Protein AF-A0A2N7YEM2-F1 (afdb_monomer)

Mean predicted aligned error: 9.73 Å

Radius of gyration: 21.22 Å; Cα contacts (8 Å, |Δi|>4): 85; chains: 1; bounding box: 49×24×51 Å

Sequence (94 aa):
MLTARTDTPNVVQGLGAGADDYVCKPFRSAELIARIRARLRTPVSRREEGEVITVGDLTIDPVAHLVQLGGEEISLTPLEYSLLVTMAQYPNRV

pLDDT: mean 88.8, std 11.42, range [53.03, 97.81]

Solvent-accessible surface area (backbone atoms only — not comparable to full-atom values): 5782 Å² total; per-residue (Å²): 81,78,42,74,72,73,53,66,69,60,48,53,50,44,44,73,74,68,35,91,49,81,43,46,57,89,69,56,68,70,57,54,51,49,53,52,50,63,70,69,57,48,86,60,71,68,60,55,94,58,57,70,47,74,57,89,58,35,39,35,32,68,72,78,74,43,38,28,52,78,81,43,78,55,92,64,55,75,67,56,45,53,50,50,52,50,48,68,62,46,69,97,68,132

Structure (mmCIF, N/CA/C/O backbone):
data_AF-A0A2N7YEM2-F1
#
_entry.id   AF-A0A2N7YEM2-F1
#
loop_
_atom_site.group_PDB
_atom_site.id
_atom_site.type_symbol
_atom_site.label_atom_id
_atom_site.label_alt_id
_atom_site.label_comp_id
_atom_site.label_asym_id
_atom_site.label_entity_id
_atom_site.label_seq_id
_atom_site.pdbx_PDB_ins_code
_atom_site.Cartn_x
_atom_site.Cartn_y
_atom_site.Cartn_z
_atom_site.occupancy
_atom_site.B_iso_or_equiv
_atom_site.auth_seq_id
_atom_site.auth_comp_id
_atom_site.auth_asym_id
_atom_site.auth_atom_id
_atom_site.pdbx_PDB_model_num
ATOM 1 N N . MET A 1 1 ? 14.915 -3.094 -14.320 1.00 88.25 1 MET A N 1
ATOM 2 C CA . MET A 1 1 ? 16.309 -3.337 -14.747 1.00 88.25 1 MET A CA 1
ATOM 3 C C . MET A 1 1 ? 16.968 -2.022 -15.153 1.00 88.25 1 MET A C 1
ATOM 5 O O . MET A 1 1 ? 16.320 -1.216 -15.809 1.00 88.25 1 MET A O 1
ATOM 9 N N . LEU A 1 2 ? 18.223 -1.789 -14.748 1.00 92.88 2 LEU A N 1
ATOM 10 C CA . LEU A 1 2 ? 18.978 -0.561 -15.033 1.00 92.88 2 LEU A CA 1
ATOM 11 C C . LEU A 1 2 ? 20.346 -0.909 -15.637 1.00 92.88 2 LEU A C 1
ATOM 13 O O . LEU A 1 2 ? 21.149 -1.570 -14.982 1.00 92.88 2 LEU A O 1
ATOM 17 N N . THR A 1 3 ? 20.636 -0.471 -16.863 1.00 92.75 3 THR A N 1
ATOM 18 C CA . THR A 1 3 ? 21.795 -0.969 -17.629 1.00 92.75 3 THR A CA 1
ATOM 19 C C . THR A 1 3 ? 22.388 0.069 -18.583 1.00 92.75 3 THR A C 1
ATOM 21 O O . THR A 1 3 ? 21.747 1.056 -18.920 1.00 92.75 3 THR A O 1
ATOM 24 N N . ALA A 1 4 ? 23.642 -0.133 -18.996 1.00 93.44 4 ALA A N 1
ATOM 25 C CA . ALA A 1 4 ? 24.315 0.678 -20.017 1.00 93.44 4 ALA A CA 1
ATOM 26 C C . ALA A 1 4 ? 24.062 0.182 -21.452 1.00 93.44 4 ALA A C 1
ATOM 28 O O . ALA A 1 4 ? 24.500 0.823 -22.401 1.00 93.44 4 ALA A O 1
ATOM 29 N N . ARG A 1 5 ? 23.377 -0.956 -21.619 1.00 91.81 5 ARG A N 1
ATOM 30 C CA . ARG A 1 5 ? 22.964 -1.456 -22.934 1.00 91.81 5 ARG A CA 1
ATOM 31 C C . ARG A 1 5 ? 21.727 -0.688 -23.379 1.00 91.81 5 ARG A C 1
ATOM 33 O O . ARG A 1 5 ? 20.710 -0.734 -22.695 1.00 91.81 5 ARG A O 1
ATOM 40 N N . THR A 1 6 ? 21.851 0.067 -24.462 1.00 91.69 6 THR A N 1
ATOM 41 C CA . THR A 1 6 ? 20.834 1.038 -24.894 1.00 91.69 6 THR A CA 1
ATOM 42 C C . THR A 1 6 ? 20.169 0.679 -26.215 1.00 91.69 6 THR A C 1
ATOM 44 O O . THR A 1 6 ? 19.226 1.349 -26.627 1.00 91.69 6 THR A O 1
ATOM 47 N N . ASP A 1 7 ? 20.639 -0.371 -26.879 1.00 95.00 7 ASP A N 1
ATOM 48 C CA . ASP A 1 7 ? 20.092 -0.840 -28.139 1.00 95.00 7 ASP A CA 1
ATOM 49 C C . ASP A 1 7 ? 18.731 -1.521 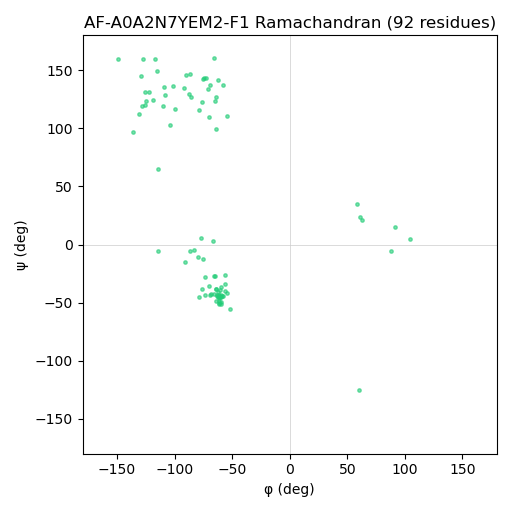-27.945 1.00 95.00 7 ASP A C 1
ATOM 51 O O . ASP A 1 7 ? 18.472 -2.228 -26.967 1.00 95.00 7 ASP A O 1
ATOM 55 N N . THR A 1 8 ? 17.846 -1.312 -28.918 1.00 93.94 8 THR A N 1
ATOM 56 C CA . THR A 1 8 ? 16.467 -1.808 -28.891 1.00 93.94 8 THR A CA 1
ATOM 57 C C . THR A 1 8 ? 16.357 -3.322 -28.669 1.00 93.94 8 THR A C 1
ATOM 59 O O . THR A 1 8 ? 15.512 -3.715 -27.864 1.00 93.94 8 THR A O 1
ATOM 62 N N . PRO A 1 9 ? 17.186 -4.189 -29.291 1.00 96.31 9 PRO A N 1
ATOM 63 C CA . PRO A 1 9 ? 17.126 -5.628 -29.035 1.00 96.31 9 PRO A CA 1
ATOM 64 C C . PRO A 1 9 ? 17.333 -5.984 -27.559 1.00 96.31 9 PRO A C 1
ATOM 66 O O . PRO A 1 9 ? 16.565 -6.775 -27.010 1.00 96.31 9 PRO A O 1
ATOM 69 N N . ASN A 1 10 ? 18.311 -5.364 -26.889 1.00 94.00 10 ASN A N 1
ATOM 70 C CA . AS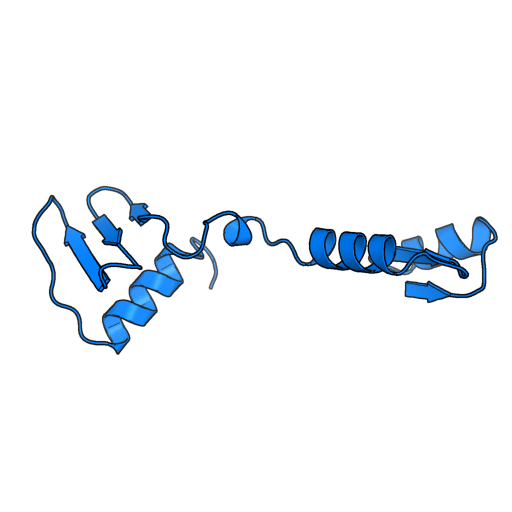N A 1 10 ? 18.545 -5.574 -25.462 1.00 94.00 10 ASN A CA 1
ATOM 71 C C . ASN A 1 10 ? 17.362 -5.098 -24.602 1.00 94.00 10 ASN A C 1
ATOM 73 O O . ASN A 1 10 ? 17.021 -5.770 -23.627 1.00 94.00 10 ASN A O 1
ATOM 77 N N . VAL A 1 11 ? 16.717 -3.980 -24.958 1.00 93.25 11 VAL A N 1
ATOM 78 C CA . VAL A 1 11 ? 15.510 -3.483 -24.266 1.00 93.25 11 VAL A CA 1
ATOM 79 C C . VAL A 1 11 ? 14.371 -4.496 -24.362 1.00 93.25 11 VAL A C 1
ATOM 81 O O . VAL A 1 11 ? 13.803 -4.893 -23.343 1.00 93.25 11 VAL A O 1
ATOM 84 N N . VAL A 1 12 ? 14.073 -4.950 -25.581 1.00 95.62 12 VAL A N 1
ATOM 85 C CA . VAL A 1 12 ? 12.991 -5.906 -25.854 1.00 95.62 12 VAL A CA 1
ATOM 86 C C . VAL A 1 12 ? 13.249 -7.234 -25.150 1.00 95.62 12 VAL A C 1
ATOM 88 O O . VAL A 1 12 ? 12.351 -7.754 -24.493 1.00 95.62 12 VAL A O 1
ATOM 91 N N . GLN A 1 13 ? 14.476 -7.756 -25.222 1.00 95.62 13 GLN A N 1
ATOM 92 C CA . GLN A 1 13 ? 14.849 -8.986 -24.526 1.00 95.62 13 GLN A CA 1
ATOM 93 C C . GLN A 1 13 ? 14.685 -8.846 -23.010 1.00 95.62 13 GLN A C 1
ATOM 95 O O . GLN A 1 13 ? 14.137 -9.740 -22.372 1.00 95.62 13 GLN A O 1
ATOM 100 N N . GLY A 1 14 ? 15.138 -7.732 -22.430 1.00 92.44 14 GLY A N 1
ATOM 101 C CA . GLY A 1 14 ? 15.033 -7.500 -20.993 1.00 92.44 14 GLY A CA 1
ATOM 102 C C . GLY A 1 14 ? 13.587 -7.472 -20.510 1.00 92.44 14 GLY A C 1
ATOM 103 O O . GLY A 1 14 ? 13.261 -8.137 -19.531 1.00 92.44 14 GLY A O 1
ATOM 104 N N . LEU A 1 15 ? 12.714 -6.750 -21.216 1.00 94.31 15 LEU A N 1
ATOM 105 C CA . LEU A 1 15 ? 11.284 -6.713 -20.901 1.00 94.31 15 LEU A CA 1
ATOM 106 C C . LEU A 1 15 ? 10.618 -8.082 -21.119 1.00 94.31 15 LEU A C 1
ATOM 108 O O . LEU A 1 15 ? 9.860 -8.536 -20.268 1.00 94.31 15 LEU A O 1
ATOM 112 N N . GLY A 1 16 ? 10.950 -8.782 -22.209 1.00 94.88 16 GLY A N 1
ATOM 113 C CA . GLY A 1 16 ? 10.429 -10.122 -22.505 1.00 94.88 16 GLY A CA 1
ATOM 114 C C . GLY A 1 16 ? 10.869 -11.199 -21.506 1.00 94.88 16 GLY A C 1
ATOM 115 O O . GLY A 1 16 ? 10.139 -12.158 -21.280 1.00 94.88 16 GLY A O 1
ATOM 116 N N . ALA A 1 17 ? 12.022 -11.020 -20.857 1.00 94.69 17 ALA A N 1
ATOM 117 C CA . ALA A 1 17 ? 12.509 -11.877 -19.776 1.00 94.69 17 ALA A CA 1
ATOM 118 C C . ALA A 1 17 ? 11.814 -11.618 -18.422 1.00 94.69 17 ALA A C 1
ATOM 120 O O . ALA A 1 17 ? 12.210 -12.199 -17.412 1.00 94.69 17 ALA A O 1
ATOM 121 N N . GLY A 1 18 ? 10.798 -10.750 -18.385 1.00 92.50 18 GLY A N 1
ATOM 122 C CA . GLY A 1 18 ? 10.032 -10.437 -17.180 1.00 92.50 18 GLY A CA 1
ATOM 123 C C . GLY A 1 18 ? 10.569 -9.247 -16.391 1.00 92.50 18 GLY A C 1
ATOM 124 O O . GLY A 1 18 ? 10.186 -9.067 -15.237 1.00 92.50 18 GLY A O 1
ATOM 125 N N . ALA A 1 19 ? 11.449 -8.420 -16.970 1.00 94.12 19 ALA A N 1
ATOM 126 C CA . ALA A 1 19 ? 11.798 -7.168 -16.319 1.00 94.12 19 ALA A CA 1
ATOM 127 C C . ALA A 1 19 ? 10.567 -6.266 -16.261 1.00 94.12 19 ALA A C 1
ATOM 129 O O . ALA A 1 19 ? 10.010 -5.886 -17.288 1.00 94.12 19 ALA A O 1
ATOM 130 N N . ASP A 1 20 ? 10.224 -5.853 -15.046 1.00 91.25 20 ASP A N 1
ATOM 131 C CA . ASP A 1 20 ? 9.198 -4.855 -14.802 1.00 91.25 20 ASP A CA 1
ATOM 132 C C . ASP A 1 20 ? 9.460 -3.600 -15.646 1.00 91.25 20 ASP A C 1
ATOM 134 O O . ASP A 1 20 ? 8.598 -3.186 -16.421 1.00 91.25 20 ASP A O 1
ATOM 138 N N . ASP A 1 21 ? 10.655 -3.009 -15.511 1.00 93.75 21 ASP A N 1
ATOM 139 C CA . ASP A 1 21 ? 11.117 -1.809 -16.229 1.00 93.75 21 ASP A CA 1
ATOM 140 C C . ASP A 1 21 ? 12.461 -2.029 -16.916 1.00 93.75 21 ASP A C 1
ATOM 142 O O . ASP A 1 21 ? 13.273 -2.841 -16.459 1.00 93.75 21 ASP A O 1
ATOM 146 N N . TYR A 1 22 ? 12.759 -1.190 -17.905 1.00 95.19 22 TYR A N 1
ATOM 147 C CA . TYR A 1 22 ? 14.066 -1.114 -18.545 1.00 95.19 22 TYR A CA 1
ATOM 148 C C . TYR A 1 22 ? 14.536 0.339 -18.619 1.00 95.19 22 TYR A C 1
ATOM 150 O O . TYR A 1 22 ? 13.977 1.151 -19.352 1.00 95.19 22 TYR A O 1
ATOM 158 N N . VAL A 1 23 ? 15.584 0.672 -17.865 1.00 95.44 23 VAL A N 1
ATOM 159 C CA . VAL A 1 23 ? 16.149 2.025 -17.810 1.00 95.44 23 VAL A CA 1
ATOM 160 C C . VAL A 1 23 ? 17.598 2.000 -18.298 1.00 95.44 23 VAL A C 1
ATOM 162 O O . VAL A 1 23 ? 18.438 1.261 -17.778 1.00 95.44 23 VAL A O 1
ATOM 165 N N . CYS A 1 24 ? 17.888 2.821 -19.303 1.00 95.12 24 CYS A N 1
ATOM 166 C CA . CYS A 1 24 ? 19.204 2.946 -19.922 1.00 95.12 24 CYS A CA 1
ATOM 167 C C . CYS A 1 24 ? 20.054 4.020 -19.227 1.00 95.12 24 CYS A C 1
ATOM 169 O O . CYS A 1 24 ? 19.537 5.047 -18.792 1.00 95.12 24 CYS A O 1
ATOM 171 N N . LYS A 1 25 ? 21.373 3.818 -19.147 1.00 94.94 25 LYS A N 1
ATOM 172 C CA . LYS A 1 25 ? 22.334 4.846 -18.719 1.00 94.94 25 LYS A CA 1
ATOM 173 C C . LYS A 1 25 ? 22.785 5.712 -19.912 1.00 94.94 25 LYS A C 1
ATOM 175 O O . LYS A 1 25 ? 22.963 5.160 -20.995 1.00 94.94 25 LYS A O 1
ATOM 180 N N . PRO A 1 26 ? 23.066 7.013 -19.701 1.00 93.94 26 PRO A N 1
ATOM 181 C CA . PRO A 1 26 ? 22.826 7.772 -18.471 1.00 93.94 26 PRO A CA 1
ATOM 182 C C . PRO A 1 26 ? 21.336 8.117 -18.310 1.00 93.94 26 PRO A C 1
ATOM 184 O O . PRO A 1 26 ? 20.656 8.434 -19.279 1.00 93.94 26 PRO A O 1
ATOM 187 N N . PHE A 1 27 ? 20.839 8.083 -17.076 1.00 93.69 27 PHE A N 1
ATOM 188 C CA . PHE A 1 27 ? 19.457 8.440 -16.738 1.00 93.69 27 PHE A CA 1
ATOM 189 C C . PHE A 1 27 ? 19.433 9.654 -15.813 1.00 93.69 27 PHE A C 1
ATOM 191 O O . PHE A 1 27 ? 20.404 9.953 -15.115 1.00 93.69 27 PHE A O 1
ATOM 198 N N . ARG A 1 28 ? 18.290 10.339 -15.766 1.00 96.69 28 ARG A N 1
ATOM 199 C CA . ARG A 1 28 ? 18.058 11.432 -14.819 1.00 96.69 28 ARG A CA 1
ATOM 200 C C . ARG A 1 28 ? 17.516 10.862 -13.512 1.00 96.69 28 ARG A C 1
ATOM 202 O O . ARG A 1 28 ? 16.522 10.139 -13.525 1.00 96.69 28 ARG A O 1
ATOM 209 N N . SER A 1 29 ? 18.108 11.228 -12.376 1.00 96.19 29 SER A N 1
ATOM 210 C CA . SER A 1 29 ? 17.686 10.718 -11.060 1.00 96.19 29 SER A CA 1
ATOM 211 C C . SER A 1 29 ? 16.205 10.974 -10.772 1.00 96.19 29 SER A C 1
ATOM 213 O O . SER A 1 29 ? 15.512 10.087 -10.285 1.00 96.19 29 SER A O 1
ATOM 215 N N . ALA A 1 30 ? 15.695 12.156 -11.139 1.00 96.44 30 ALA A N 1
ATOM 216 C CA . ALA A 1 30 ? 14.283 12.498 -10.969 1.00 96.44 30 ALA A CA 1
ATOM 217 C C . ALA A 1 30 ? 13.347 11.559 -11.752 1.00 96.44 30 ALA A C 1
ATOM 219 O O . ALA A 1 30 ? 12.309 11.154 -11.236 1.00 96.44 30 ALA A O 1
ATOM 220 N N . GLU A 1 31 ? 13.733 11.169 -12.970 1.00 95.31 31 GLU A N 1
ATOM 221 C CA . GLU A 1 31 ? 12.954 10.245 -13.795 1.00 95.31 31 GLU A CA 1
ATOM 222 C C . GLU A 1 31 ? 12.962 8.834 -13.202 1.00 95.31 31 GLU A C 1
ATOM 224 O O . GLU A 1 31 ? 11.912 8.202 -13.099 1.00 95.31 31 GLU A O 1
ATOM 229 N N . LEU A 1 32 ? 14.126 8.355 -12.751 1.00 95.94 32 LEU A N 1
ATOM 230 C CA . LEU A 1 32 ? 14.225 7.049 -12.103 1.00 95.94 32 LEU A CA 1
ATOM 231 C C . LEU A 1 32 ? 13.346 6.987 -10.845 1.00 95.94 32 LEU A C 1
ATOM 233 O O . LEU A 1 32 ? 12.594 6.030 -10.672 1.00 95.94 32 LEU A O 1
ATOM 237 N N . ILE A 1 33 ? 13.382 8.024 -10.001 1.00 95.56 33 ILE A N 1
ATOM 238 C CA . ILE A 1 33 ? 12.538 8.110 -8.800 1.00 95.56 33 ILE A CA 1
ATOM 239 C C . ILE A 1 33 ? 11.052 8.110 -9.178 1.00 95.56 33 ILE A C 1
ATOM 241 O O . ILE A 1 33 ? 10.264 7.395 -8.558 1.00 95.56 33 ILE A O 1
ATOM 245 N N . ALA A 1 34 ? 10.658 8.877 -10.198 1.00 94.12 34 ALA A N 1
ATOM 246 C CA . ALA A 1 34 ? 9.274 8.913 -10.665 1.00 94.12 34 ALA A CA 1
ATOM 247 C C . ALA A 1 34 ? 8.800 7.536 -11.159 1.00 94.12 34 ALA A C 1
ATOM 249 O O . ALA A 1 34 ? 7.709 7.104 -10.791 1.00 94.12 34 ALA A O 1
ATOM 250 N N . ARG A 1 35 ? 9.635 6.813 -11.920 1.00 93.88 35 ARG A N 1
ATOM 251 C CA . ARG A 1 35 ? 9.346 5.448 -12.393 1.00 93.88 35 ARG A CA 1
ATOM 252 C C . ARG A 1 35 ? 9.198 4.456 -11.240 1.00 93.88 35 ARG A C 1
ATOM 254 O O . ARG A 1 35 ? 8.240 3.687 -11.224 1.00 93.88 35 ARG A O 1
ATOM 261 N N . ILE A 1 36 ? 10.091 4.512 -10.247 1.00 92.88 36 ILE A N 1
ATOM 262 C CA . ILE A 1 36 ? 10.006 3.676 -9.037 1.00 92.88 36 ILE A CA 1
ATOM 263 C C . ILE A 1 36 ? 8.688 3.942 -8.302 1.00 92.88 36 ILE A C 1
ATOM 265 O O . ILE A 1 36 ? 7.936 3.008 -8.031 1.00 92.88 36 ILE A O 1
ATOM 269 N N . ARG A 1 37 ? 8.363 5.213 -8.031 1.00 90.12 37 ARG A N 1
ATOM 270 C CA . ARG A 1 37 ? 7.112 5.591 -7.353 1.00 90.12 37 ARG A CA 1
ATOM 271 C C . ARG A 1 37 ? 5.879 5.146 -8.132 1.00 90.12 37 ARG A C 1
ATOM 273 O O . ARG A 1 37 ? 4.951 4.613 -7.538 1.00 90.12 37 ARG A O 1
ATOM 280 N N . ALA A 1 38 ? 5.877 5.333 -9.451 1.00 88.69 38 ALA A N 1
ATOM 281 C CA . ALA A 1 38 ? 4.767 4.927 -10.306 1.00 88.69 38 ALA A CA 1
ATOM 282 C C . ALA A 1 38 ? 4.501 3.415 -10.237 1.00 88.69 38 ALA A C 1
ATOM 284 O O . ALA A 1 38 ? 3.339 3.017 -10.248 1.00 88.69 38 ALA A O 1
ATOM 285 N N . ARG A 1 39 ? 5.552 2.591 -10.118 1.00 88.56 39 ARG A N 1
ATOM 286 C CA . ARG A 1 39 ? 5.432 1.131 -9.967 1.00 88.56 39 ARG A CA 1
ATOM 287 C C . ARG A 1 39 ? 5.020 0.684 -8.575 1.00 88.56 39 ARG A C 1
ATOM 289 O O . ARG A 1 39 ? 4.251 -0.258 -8.456 1.00 88.56 39 ARG A O 1
ATOM 296 N N . LEU A 1 40 ? 5.522 1.347 -7.536 1.00 85.06 40 LEU A N 1
ATOM 297 C CA . LEU A 1 40 ? 5.162 1.034 -6.149 1.00 85.06 40 LEU A CA 1
ATOM 298 C C . LEU A 1 40 ? 3.767 1.542 -5.765 1.00 85.06 40 LEU A C 1
ATOM 300 O O . LEU A 1 40 ? 3.240 1.162 -4.721 1.00 85.06 40 LEU A O 1
ATOM 304 N N . ARG A 1 41 ? 3.160 2.398 -6.593 1.00 79.00 41 ARG A N 1
ATOM 305 C CA . ARG A 1 41 ? 1.818 2.930 -6.366 1.00 79.00 41 ARG A CA 1
ATOM 306 C C . ARG A 1 41 ? 0.793 1.795 -6.400 1.00 79.00 41 ARG A C 1
ATOM 308 O O . ARG A 1 41 ? 0.342 1.379 -7.464 1.00 79.00 41 ARG A O 1
ATOM 315 N N . THR A 1 42 ? 0.393 1.330 -5.223 1.00 63.09 42 THR A N 1
ATOM 316 C CA . THR A 1 42 ? -0.733 0.404 -5.070 1.00 63.09 42 THR A CA 1
ATOM 317 C C . THR A 1 42 ? -2.030 1.199 -5.282 1.00 63.09 42 THR A C 1
ATOM 319 O O . THR A 1 42 ? -2.095 2.351 -4.855 1.00 63.09 42 THR A O 1
ATOM 322 N N . PRO A 1 43 ? -3.085 0.646 -5.909 1.00 61.69 43 PRO A N 1
ATOM 323 C CA . PRO A 1 43 ? -4.376 1.337 -6.034 1.00 61.69 43 PRO A CA 1
ATOM 324 C C . PRO A 1 43 ? -4.965 1.770 -4.677 1.00 61.69 43 PRO A C 1
ATOM 326 O O . PRO A 1 43 ? -5.665 2.774 -4.608 1.00 61.69 43 PRO A O 1
ATOM 329 N N . VAL A 1 44 ? -4.609 1.068 -3.596 1.00 54.94 44 VAL A N 1
ATOM 330 C CA . VAL A 1 44 ? -4.954 1.418 -2.208 1.00 54.94 44 VAL A CA 1
ATOM 331 C C . VAL A 1 44 ? -4.149 2.608 -1.671 1.00 54.94 44 VAL A C 1
ATOM 333 O O . VAL A 1 44 ? -4.674 3.375 -0.875 1.00 54.94 44 VAL A O 1
ATOM 336 N N . SER A 1 45 ? -2.930 2.851 -2.167 1.00 53.28 45 SER A N 1
ATOM 337 C CA . SER A 1 45 ? -2.095 4.008 -1.787 1.00 53.28 45 SER A CA 1
ATOM 338 C C . SER A 1 45 ? -2.674 5.358 -2.233 1.00 53.28 45 SER A C 1
ATOM 340 O O . SER A 1 45 ? -2.009 6.380 -2.094 1.00 53.28 45 SER A O 1
ATOM 342 N N . ARG A 1 46 ? -3.868 5.365 -2.842 1.00 53.03 46 ARG A N 1
ATOM 343 C CA . ARG A 1 46 ? -4.620 6.579 -3.161 1.00 53.03 46 ARG A CA 1
ATOM 344 C C . ARG A 1 46 ? -5.592 6.994 -2.053 1.00 53.03 46 ARG A C 1
ATOM 346 O O . ARG A 1 46 ? -6.038 8.132 -2.101 1.00 53.03 46 ARG A O 1
ATOM 353 N N . ARG A 1 47 ? -5.906 6.132 -1.078 1.00 57.25 47 ARG A N 1
ATOM 354 C CA . ARG A 1 47 ? -6.536 6.620 0.154 1.00 57.25 47 ARG A CA 1
ATOM 355 C C . ARG A 1 47 ? -5.472 7.408 0.892 1.00 57.25 47 ARG A C 1
ATOM 357 O O . ARG A 1 47 ? -4.454 6.841 1.287 1.00 57.25 47 ARG A O 1
ATOM 364 N N . GLU A 1 48 ? -5.659 8.717 0.938 1.00 58.84 48 GLU A N 1
ATOM 365 C CA . GLU A 1 48 ? -4.749 9.607 1.640 1.00 58.84 48 GLU A CA 1
ATOM 366 C C . GLU A 1 48 ? -4.683 9.159 3.105 1.00 58.84 48 GLU A C 1
ATOM 368 O O . GLU A 1 48 ? -5.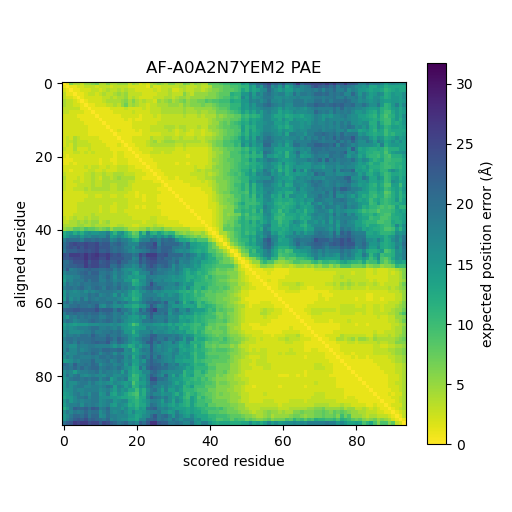692 8.759 3.693 1.00 58.84 48 GLU A O 1
ATOM 373 N N . GLU A 1 49 ? -3.480 9.145 3.679 1.00 59.56 49 GLU A N 1
ATOM 374 C CA . GLU A 1 49 ? -3.308 8.872 5.103 1.00 59.56 49 GLU A CA 1
ATOM 375 C C . GLU A 1 49 ? -4.183 9.861 5.888 1.00 59.56 49 GLU A C 1
ATOM 377 O O . GLU A 1 49 ? -3.929 11.063 5.875 1.00 59.56 49 GLU A O 1
ATOM 382 N N . GLY A 1 50 ? -5.242 9.355 6.526 1.00 64.75 50 GLY A N 1
ATOM 383 C CA . GLY A 1 50 ? -6.185 10.167 7.300 1.00 64.75 50 GLY A CA 1
ATOM 384 C C . GLY A 1 50 ? -7.543 10.443 6.646 1.00 64.75 50 GLY A C 1
ATOM 385 O O . GLY A 1 50 ? -8.342 11.161 7.238 1.00 64.75 50 GLY A O 1
ATOM 386 N N . GLU A 1 51 ? -7.851 9.880 5.476 1.00 83.19 51 GLU A N 1
ATOM 387 C CA . GLU A 1 51 ? -9.211 9.962 4.926 1.00 83.19 51 GLU A CA 1
ATOM 388 C C . GLU A 1 51 ? -10.197 9.122 5.763 1.00 83.19 51 GLU A C 1
ATOM 390 O O . GLU A 1 51 ? -9.894 7.988 6.150 1.00 83.19 51 GLU A O 1
ATOM 395 N N . VAL A 1 52 ? -11.387 9.670 6.036 1.00 90.44 52 VAL A N 1
ATOM 396 C CA . VAL A 1 52 ? -12.469 8.953 6.730 1.00 90.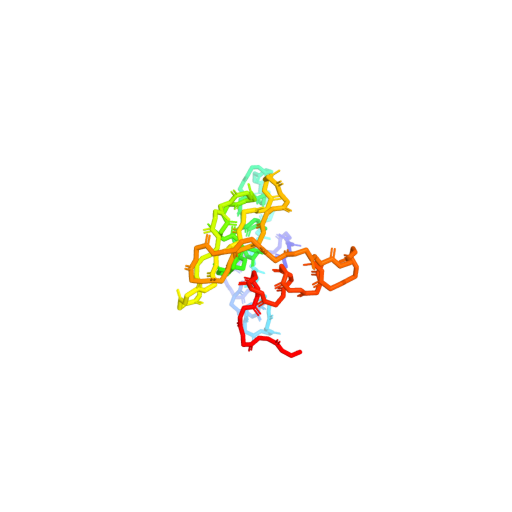44 52 VAL A CA 1
ATOM 397 C C . VAL A 1 52 ? -12.927 7.775 5.867 1.00 90.44 52 VAL A C 1
ATOM 399 O O . VAL A 1 52 ? -13.267 7.936 4.694 1.00 90.44 52 VAL A O 1
ATOM 402 N N . ILE A 1 53 ? -12.943 6.575 6.446 1.00 90.94 53 ILE A N 1
ATOM 403 C CA . ILE A 1 53 ? -13.311 5.339 5.755 1.00 90.94 53 ILE A CA 1
ATOM 404 C C . ILE A 1 53 ? -14.764 4.995 6.090 1.00 90.94 53 ILE A C 1
ATOM 406 O O . ILE A 1 53 ? -15.077 4.688 7.237 1.00 90.94 53 ILE A O 1
ATOM 410 N N . THR A 1 54 ? -15.640 4.990 5.083 1.00 91.69 54 THR A N 1
ATOM 411 C CA . THR A 1 54 ? -17.045 4.566 5.226 1.00 91.69 54 THR A CA 1
ATOM 412 C C . THR A 1 54 ? -17.286 3.223 4.536 1.00 91.69 54 THR A C 1
ATOM 414 O O . THR A 1 54 ? -16.949 3.050 3.361 1.00 91.69 54 THR A O 1
ATOM 417 N N . VAL A 1 55 ? -17.883 2.268 5.254 1.00 90.00 55 VAL A N 1
ATOM 418 C CA . VAL A 1 55 ? -18.268 0.937 4.758 1.00 90.00 55 VAL A CA 1
ATOM 419 C C . VAL A 1 55 ? -19.674 0.602 5.259 1.00 90.00 55 VAL A C 1
ATOM 421 O O . VAL A 1 55 ? -19.850 0.134 6.381 1.00 90.00 55 VAL A O 1
ATOM 424 N N . GLY A 1 56 ? -20.692 0.831 4.426 1.00 91.56 56 GLY A N 1
ATOM 425 C CA . GLY A 1 56 ? -22.085 0.723 4.873 1.00 91.56 56 GLY A CA 1
ATOM 426 C C . GLY A 1 56 ? -22.353 1.713 6.009 1.00 91.56 56 GLY A C 1
ATOM 427 O O . GLY A 1 56 ? -22.058 2.895 5.858 1.00 91.56 56 GLY A O 1
ATOM 428 N N . ASP A 1 57 ? -22.846 1.217 7.144 1.00 94.62 57 ASP A N 1
ATOM 429 C CA . ASP A 1 57 ? -23.116 2.030 8.340 1.00 94.62 57 A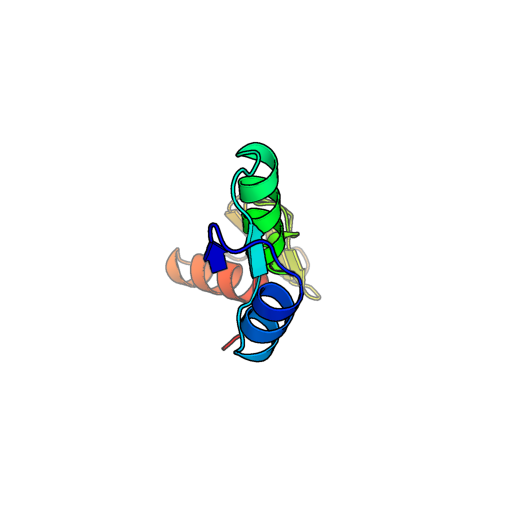SP A CA 1
ATOM 430 C C . ASP A 1 57 ? -21.874 2.263 9.219 1.00 94.62 57 ASP A C 1
ATOM 432 O O . ASP A 1 57 ? -21.957 2.973 10.222 1.00 94.62 57 ASP A O 1
ATOM 436 N N . LEU A 1 58 ? -20.734 1.645 8.883 1.00 94.81 58 LEU A N 1
ATOM 437 C CA . LEU A 1 58 ? -19.474 1.794 9.606 1.00 94.81 58 LEU A CA 1
ATOM 438 C C . LEU A 1 58 ? -18.711 3.020 9.093 1.00 94.81 58 LEU A C 1
ATOM 440 O O . LEU A 1 58 ? -18.403 3.106 7.903 1.00 94.81 58 LEU A O 1
ATOM 444 N N . THR A 1 59 ? -18.323 3.905 10.003 1.00 95.88 59 THR A N 1
ATOM 445 C CA . THR A 1 59 ? -17.456 5.058 9.739 1.00 95.88 59 THR A CA 1
ATOM 446 C C . THR A 1 59 ? -16.220 4.971 10.624 1.00 95.88 59 THR A C 1
ATOM 448 O O . THR A 1 59 ? -16.329 4.750 11.827 1.00 95.88 59 THR A O 1
ATOM 451 N N . ILE A 1 60 ? -15.040 5.147 10.037 1.00 94.81 60 ILE A N 1
ATOM 452 C CA . ILE A 1 60 ? -13.756 5.144 10.739 1.00 94.81 60 ILE A CA 1
ATOM 453 C C . ILE A 1 60 ? -13.044 6.449 10.415 1.00 94.81 60 ILE A C 1
ATOM 455 O O . ILE A 1 60 ? -12.785 6.724 9.245 1.00 94.81 60 ILE A O 1
ATOM 459 N N . ASP A 1 61 ? -12.688 7.220 11.434 1.00 93.31 61 ASP A N 1
ATOM 460 C CA . ASP A 1 61 ? -11.810 8.380 11.316 1.00 93.31 61 ASP A CA 1
ATOM 461 C C . ASP A 1 61 ? -10.418 8.011 11.863 1.00 93.31 61 ASP A C 1
ATOM 463 O O . ASP A 1 61 ? -10.226 7.952 13.085 1.00 93.31 61 ASP A O 1
ATOM 467 N N . PRO A 1 62 ? -9.429 7.751 10.982 1.00 89.81 62 PRO A N 1
ATOM 468 C CA . PRO A 1 62 ? -8.093 7.356 11.407 1.00 89.81 62 PRO A CA 1
ATOM 469 C C . PRO A 1 62 ? -7.343 8.452 12.170 1.00 89.81 62 PRO A C 1
ATOM 471 O O . PRO A 1 62 ? -6.459 8.137 12.971 1.00 89.81 62 PRO A O 1
ATOM 474 N N . VAL A 1 63 ? -7.674 9.722 11.907 1.00 89.69 63 VAL A N 1
ATOM 475 C CA . VAL A 1 63 ? -7.027 10.896 12.506 1.00 89.69 63 VAL A CA 1
ATOM 476 C C . VAL A 1 63 ? -7.567 11.125 13.912 1.00 89.69 63 VAL A C 1
ATOM 478 O O . VAL A 1 63 ? -6.786 11.334 14.839 1.00 89.69 63 VAL A O 1
ATOM 481 N N . ALA A 1 64 ? -8.888 11.044 14.080 1.00 91.44 64 ALA A N 1
ATOM 482 C CA . ALA A 1 64 ? -9.548 11.188 15.374 1.00 91.44 64 ALA A CA 1
ATOM 483 C C . ALA A 1 64 ? -9.487 9.918 16.241 1.00 91.44 64 ALA A C 1
ATOM 485 O O . ALA A 1 64 ? -9.816 9.981 17.423 1.00 91.44 64 ALA A O 1
ATOM 486 N N . HIS A 1 65 ? -9.064 8.778 15.680 1.00 92.06 65 HIS A N 1
ATOM 487 C CA . HIS A 1 65 ? -9.125 7.468 16.342 1.00 92.06 65 HIS A CA 1
ATOM 488 C C . HIS A 1 65 ? -10.557 7.070 16.745 1.00 92.06 65 HIS A C 1
ATOM 490 O O . HIS A 1 65 ? -10.779 6.428 17.771 1.00 92.06 65 HIS A O 1
ATOM 496 N N . LEU A 1 66 ? -11.531 7.460 15.919 1.00 94.56 66 LEU A N 1
ATOM 497 C CA . LEU A 1 66 ? -12.961 7.306 16.178 1.00 94.56 66 LEU A CA 1
ATOM 498 C C . LEU A 1 66 ? -13.558 6.242 15.254 1.00 94.56 66 LEU A C 1
ATOM 500 O O . LEU A 1 66 ? -13.308 6.244 14.047 1.00 94.56 66 LEU A O 1
ATOM 504 N N . VAL A 1 67 ? -14.386 5.358 15.808 1.00 97.00 67 VAL A N 1
ATOM 505 C CA . VAL A 1 67 ? -15.159 4.370 15.045 1.00 97.00 67 VAL A CA 1
ATOM 506 C C . VAL A 1 67 ? -16.627 4.512 15.404 1.00 97.00 67 VAL A C 1
ATOM 508 O O . VAL A 1 67 ? -16.969 4.551 16.582 1.00 97.00 67 VAL A O 1
ATOM 511 N N . GLN A 1 68 ? -17.494 4.576 14.398 1.00 97.81 68 GLN A N 1
ATOM 512 C CA . GLN A 1 68 ? -18.938 4.658 14.580 1.00 97.81 68 GLN A CA 1
ATOM 513 C C . GLN A 1 68 ? -19.666 3.615 13.738 1.00 97.81 68 GLN A C 1
ATOM 515 O O . GLN A 1 68 ? -19.265 3.346 12.607 1.00 97.81 68 GLN A O 1
ATOM 520 N N . LEU A 1 69 ? -20.768 3.076 14.257 1.00 96.81 69 LEU A N 1
ATOM 521 C CA . LEU A 1 69 ? -21.697 2.227 13.515 1.00 96.81 69 LEU A CA 1
ATOM 522 C C . LEU A 1 69 ? -23.102 2.812 13.629 1.00 96.81 69 LEU A C 1
ATOM 524 O O . LEU A 1 69 ? -23.614 2.991 14.730 1.00 96.81 69 LEU A O 1
ATOM 528 N N . GLY A 1 70 ? -23.713 3.164 12.499 1.00 95.19 70 GLY A N 1
ATOM 529 C CA . GLY A 1 70 ? -25.028 3.815 12.501 1.00 95.19 70 GLY A CA 1
ATOM 530 C C . GLY A 1 70 ? -25.042 5.163 13.237 1.00 95.19 70 GLY A C 1
ATOM 531 O O . GLY A 1 70 ? -26.089 5.591 13.711 1.00 95.19 70 GLY A O 1
ATOM 532 N N . GLY A 1 71 ? -23.882 5.822 13.354 1.00 93.81 71 GLY A N 1
ATOM 533 C CA . GLY A 1 71 ? -23.708 7.090 14.071 1.00 93.81 71 GLY A CA 1
ATOM 534 C C . GLY A 1 71 ? -23.406 6.962 15.568 1.00 93.81 71 GLY A C 1
ATOM 535 O O . GLY A 1 71 ? -23.099 7.974 16.195 1.00 93.81 71 GLY A O 1
ATOM 536 N N . GLU A 1 72 ? -23.432 5.756 16.139 1.00 96.75 72 GLU A N 1
ATOM 537 C CA . GLU A 1 72 ? -23.020 5.526 17.527 1.00 96.75 72 GLU A CA 1
ATOM 538 C C . GLU A 1 72 ? -21.543 5.150 17.610 1.00 96.75 72 GLU A C 1
ATOM 540 O O . GLU A 1 72 ? -21.060 4.323 16.838 1.00 96.75 72 GLU A O 1
ATOM 545 N N . GLU A 1 73 ? -20.821 5.761 18.547 1.00 97.12 73 GLU A N 1
ATOM 546 C CA . GLU A 1 73 ? -19.401 5.495 18.772 1.00 97.12 73 GLU A CA 1
ATOM 547 C C . GLU A 1 73 ? -19.172 4.113 19.398 1.00 97.12 73 GLU A C 1
ATOM 549 O O . GLU A 1 73 ? -19.822 3.735 20.372 1.00 97.12 73 GLU A O 1
ATOM 554 N N . ILE A 1 74 ? -18.207 3.374 18.850 1.00 96.50 74 ILE A N 1
ATOM 555 C CA . ILE A 1 74 ? -17.777 2.068 19.345 1.00 96.50 74 ILE A CA 1
ATOM 556 C C . ILE A 1 74 ? -16.380 2.206 19.941 1.00 96.50 74 ILE A C 1
ATOM 558 O O . ILE A 1 74 ? -15.412 2.504 19.240 1.00 96.50 74 ILE A O 1
ATOM 562 N N . SER A 1 75 ? -16.252 1.910 21.233 1.00 95.88 75 SER A N 1
ATOM 563 C CA . SER A 1 75 ? -14.945 1.775 21.874 1.00 95.88 75 SER A CA 1
ATOM 564 C C . SER A 1 75 ? -14.299 0.442 21.499 1.00 95.88 75 SER A C 1
ATOM 566 O O . SER A 1 75 ? -14.861 -0.621 21.760 1.00 95.88 75 SER A O 1
ATOM 568 N N . LEU A 1 76 ? -13.101 0.502 20.923 1.00 96.50 76 LEU A N 1
ATOM 569 C CA . LEU A 1 76 ? -12.293 -0.661 20.563 1.00 96.50 76 LEU A CA 1
ATOM 570 C C . LEU A 1 76 ? -11.001 -0.682 21.379 1.00 96.50 76 LEU A C 1
ATOM 572 O O . LEU A 1 76 ? -10.433 0.360 21.710 1.00 96.50 76 LEU A O 1
ATOM 576 N N . THR A 1 77 ? -10.492 -1.876 21.667 1.00 97.06 77 THR A N 1
ATOM 577 C CA . THR A 1 77 ? -9.116 -2.028 22.146 1.00 97.06 77 THR A CA 1
ATOM 578 C C . THR A 1 77 ? -8.120 -1.623 21.047 1.00 97.06 77 THR A C 1
ATOM 580 O O . THR A 1 77 ? -8.455 -1.647 19.859 1.00 97.06 77 THR A O 1
ATOM 583 N N . PRO A 1 78 ? -6.854 -1.314 21.390 1.00 94.94 78 PRO A N 1
ATOM 584 C CA . PRO A 1 78 ? -5.853 -0.937 20.390 1.00 94.94 78 PRO A CA 1
ATOM 585 C C . PRO A 1 78 ? -5.646 -1.983 19.283 1.00 94.94 78 PRO A C 1
ATOM 587 O O . PRO A 1 78 ? -5.386 -1.628 18.133 1.00 94.94 78 PRO A O 1
ATOM 590 N N . LEU A 1 79 ? -5.766 -3.274 19.617 1.00 96.44 79 LEU A N 1
ATOM 591 C CA . LEU A 1 79 ? -5.614 -4.358 18.646 1.00 96.44 79 LEU A CA 1
ATOM 592 C C . LEU A 1 79 ? -6.824 -4.458 17.711 1.00 96.44 79 LEU A C 1
ATOM 594 O O . LEU A 1 79 ? -6.644 -4.601 16.506 1.00 96.44 79 LEU A O 1
ATOM 598 N N . GLU A 1 80 ? -8.040 -4.358 18.248 1.00 96.88 80 GLU A N 1
ATOM 599 C CA . GLU A 1 80 ? -9.269 -4.380 17.447 1.00 96.88 80 GLU A CA 1
ATOM 600 C C . GLU A 1 80 ? -9.326 -3.190 16.490 1.00 96.88 80 GLU A C 1
ATOM 602 O O . GLU A 1 80 ? -9.628 -3.365 15.310 1.00 96.88 80 GLU A O 1
ATOM 607 N N . TYR A 1 81 ? -8.967 -1.998 16.972 1.00 95.25 81 TYR A N 1
ATOM 608 C CA . TYR A 1 81 ? -8.895 -0.802 16.143 1.00 95.25 81 TYR A CA 1
ATOM 609 C C . TYR A 1 81 ? -7.874 -0.959 15.011 1.00 95.25 81 TYR A C 1
ATOM 611 O O . TYR A 1 81 ? -8.204 -0.725 13.847 1.00 95.25 81 TYR A O 1
ATOM 619 N N . SER A 1 82 ? -6.644 -1.392 15.319 1.00 92.06 82 SER A N 1
ATOM 620 C CA . SER A 1 82 ? -5.606 -1.515 14.287 1.00 92.06 82 SER A CA 1
ATOM 621 C C . SER A 1 82 ? -5.969 -2.567 13.237 1.00 92.06 82 SER A C 1
ATOM 623 O O . SER A 1 82 ? -5.758 -2.340 12.042 1.00 92.06 82 SER A O 1
ATOM 625 N N . LEU A 1 83 ? -6.578 -3.680 13.662 1.00 93.00 83 LEU A N 1
ATOM 626 C CA . LEU A 1 83 ? -7.062 -4.720 12.765 1.00 93.00 83 LEU A CA 1
ATOM 627 C C . LEU A 1 83 ? -8.176 -4.184 11.860 1.00 93.00 83 LEU A C 1
ATOM 629 O O . LEU A 1 83 ? -8.092 -4.339 10.642 1.00 93.00 83 LEU A O 1
ATOM 633 N N . LEU A 1 84 ? -9.173 -3.503 12.431 1.00 93.44 84 LEU A N 1
ATOM 634 C CA . LEU A 1 84 ? -10.289 -2.931 11.683 1.00 93.44 84 LEU A CA 1
ATOM 635 C C . LEU A 1 84 ? -9.814 -1.911 10.643 1.00 93.44 84 LEU A C 1
ATOM 637 O O . LEU A 1 84 ? -10.181 -2.017 9.474 1.00 93.44 84 LEU A O 1
ATOM 641 N N . VAL A 1 85 ? -8.963 -0.959 11.042 1.00 90.50 85 VAL A N 1
ATOM 642 C CA . VAL A 1 85 ? -8.386 0.047 10.136 1.00 90.50 85 VAL A CA 1
ATOM 643 C C . VAL A 1 85 ? -7.608 -0.626 9.012 1.00 90.50 85 VAL A C 1
ATOM 645 O O . VAL A 1 85 ? -7.776 -0.262 7.850 1.00 90.50 85 VAL A O 1
ATOM 648 N N . THR A 1 86 ? -6.798 -1.638 9.328 1.00 88.56 86 THR A N 1
ATOM 649 C CA . THR A 1 86 ? -6.017 -2.374 8.324 1.00 88.56 86 THR A CA 1
ATOM 650 C C . THR A 1 86 ? -6.933 -3.065 7.313 1.00 88.56 86 THR A C 1
ATOM 652 O O . THR A 1 86 ? -6.755 -2.906 6.105 1.00 88.56 86 THR A O 1
ATOM 655 N N . MET A 1 87 ? -7.957 -3.783 7.781 1.00 89.25 87 MET A N 1
ATOM 656 C CA . MET A 1 87 ? -8.930 -4.442 6.905 1.00 89.25 87 MET A CA 1
ATOM 657 C C . MET A 1 87 ? -9.705 -3.433 6.046 1.00 89.25 87 MET A C 1
ATOM 659 O O . MET A 1 87 ? -9.923 -3.665 4.856 1.00 89.25 87 MET A O 1
ATOM 663 N N . ALA A 1 88 ? -10.088 -2.295 6.629 1.00 87.69 88 ALA A N 1
ATOM 664 C CA . ALA A 1 88 ? -10.828 -1.244 5.943 1.00 87.69 88 ALA A CA 1
ATOM 665 C C . ALA A 1 88 ? -9.972 -0.513 4.894 1.00 87.69 88 ALA A C 1
ATOM 667 O O . ALA A 1 88 ? -10.481 -0.158 3.827 1.00 87.69 88 ALA A O 1
ATOM 668 N N . GLN A 1 89 ? -8.673 -0.323 5.156 1.00 83.56 89 GLN A N 1
ATOM 669 C CA . GLN A 1 89 ? -7.716 0.261 4.215 1.00 83.56 89 GLN A CA 1
ATOM 670 C C . GLN A 1 89 ? -7.456 -0.663 3.023 1.00 83.56 89 GLN A C 1
ATOM 672 O O . GLN A 1 89 ? -7.467 -0.178 1.892 1.00 83.56 89 GLN A O 1
ATOM 677 N N . TYR A 1 90 ? -7.307 -1.973 3.247 1.00 81.00 90 TYR A N 1
ATOM 678 C CA . TYR A 1 90 ? -6.980 -2.970 2.219 1.00 81.00 90 TYR A CA 1
ATOM 679 C C . TYR A 1 90 ? -8.125 -3.980 1.984 1.00 81.00 90 TYR A C 1
ATOM 681 O O . TYR A 1 90 ? -7.949 -5.176 2.231 1.00 81.00 90 TYR A O 1
ATOM 689 N N . PRO A 1 91 ? -9.297 -3.550 1.474 1.00 78.75 91 PRO A N 1
ATOM 690 C CA . PRO A 1 91 ? -10.446 -4.435 1.321 1.00 78.75 91 PRO A CA 1
ATOM 691 C C . PRO A 1 91 ? -10.149 -5.589 0.351 1.00 78.75 91 PRO A C 1
ATOM 693 O O . PRO A 1 91 ? -9.517 -5.396 -0.690 1.00 78.75 91 PRO A O 1
ATOM 696 N N . ASN A 1 92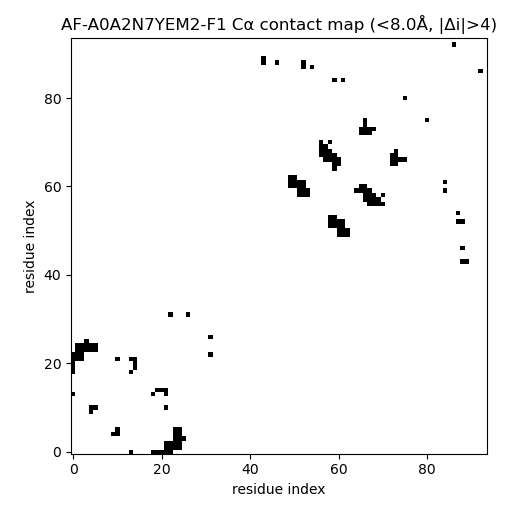 ? -10.657 -6.782 0.677 1.00 78.94 92 ASN A N 1
ATOM 697 C CA . ASN A 1 92 ? -10.530 -8.016 -0.114 1.00 78.94 92 ASN A CA 1
ATOM 698 C C . ASN A 1 92 ? -9.092 -8.540 -0.307 1.00 78.94 92 ASN A C 1
ATOM 7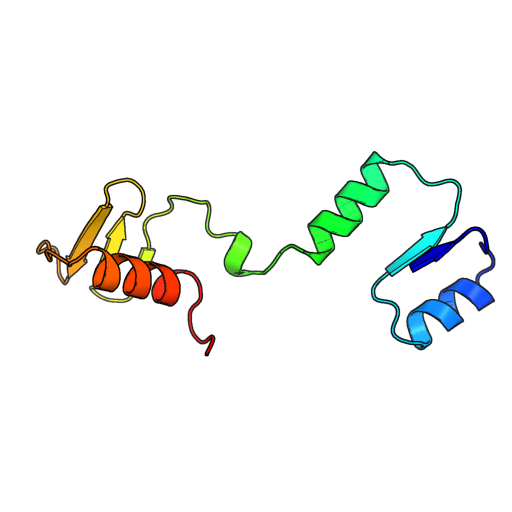00 O O . ASN A 1 92 ? -8.839 -9.302 -1.242 1.00 78.94 92 ASN A O 1
ATOM 704 N N . ARG A 1 93 ? -8.147 -8.154 0.558 1.00 73.06 93 ARG A N 1
ATOM 705 C CA . ARG A 1 93 ? -6.842 -8.823 0.668 1.00 73.06 93 ARG A CA 1
ATOM 706 C C . ARG A 1 93 ? -6.830 -9.758 1.877 1.00 73.06 93 ARG A C 1
ATOM 708 O O . ARG A 1 93 ? -7.309 -9.375 2.940 1.00 73.06 93 ARG A O 1
ATOM 715 N N . VAL A 1 94 ? -6.288 -10.961 1.680 1.00 59.03 94 VAL A N 1
ATOM 716 C CA . VAL A 1 94 ? -6.049 -11.991 2.707 1.00 59.03 94 VAL A CA 1
ATOM 717 C C . VAL A 1 94 ? -4.550 -12.128 2.911 1.00 59.03 94 VAL A C 1
ATOM 719 O O . VAL A 1 94 ? -3.836 -12.106 1.880 1.00 59.03 94 VAL A O 1
#

Foldseek 3Di:
DEEQDDDPVVLVVCVVVPDPDYHHPPDDPVVVVVVVCVVVDDVLVPCPVQDWQDDPQ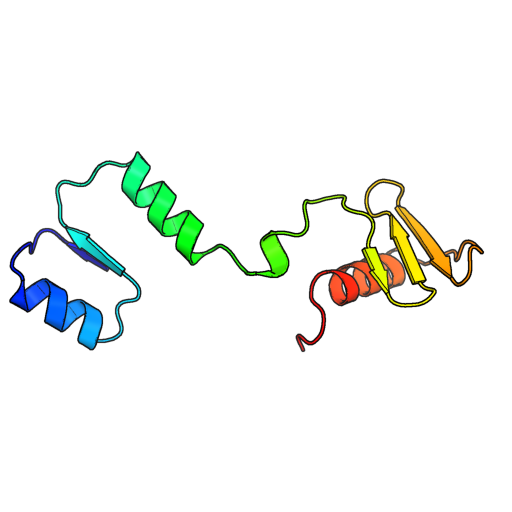WIQGNVVRWIDGVRHTDDDDPVRSVVVVVCSSPPPDD

Secondary structure (DSSP, 8-state):
-EES--SHHHHHHHHHTT-S--EESS--HHHHHHHHHHHH--GGGGS-TTPPEEETTEEEETTTTEEEETTEE----HHHHHHHHHHHHSTT--

Nearest PDB structures (foldseek):
  4kny-assembly1_B  TM=4.809E-01  e=5.981E-06  Escherichia coli K-12
  1gxq-assem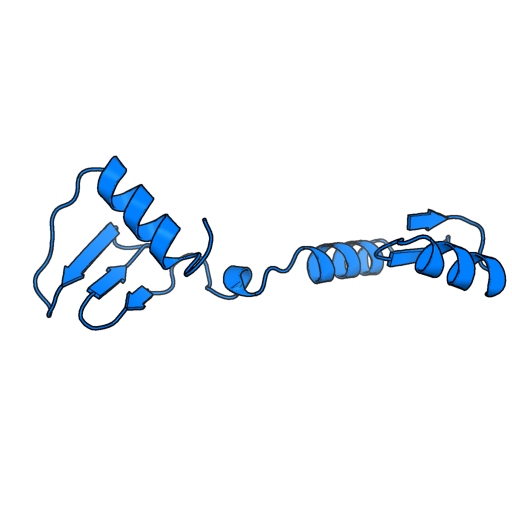bly1_A  TM=9.224E-01  e=1.623E-03  Escherichia coli
  1ys7-assembly1_B  TM=4.642E-01  e=8.925E-06  Mycobacterium tuberculosis
  3q9v-assembly1_B-2  TM=8.936E-01  e=1.982E-03  Deinococcus radiodurans
  1ys6-assembly1_B  TM=4.713E-01  e=2.427E-05  Mycobacterium tuberculosis